Protein AF-A0A2E1W6Y8-F1 (afdb_monomer_lite)

Structure (mmCIF, N/CA/C/O backbone):
data_AF-A0A2E1W6Y8-F1
#
_entry.id   AF-A0A2E1W6Y8-F1
#
loop_
_atom_site.group_PDB
_atom_site.id
_atom_site.type_symbol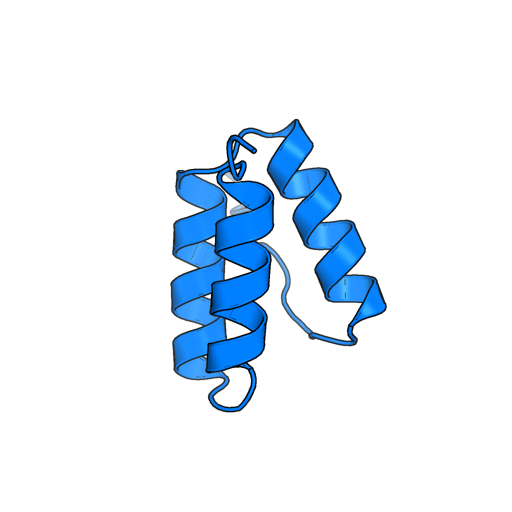
_atom_site.label_atom_id
_atom_site.label_alt_id
_atom_site.label_comp_id
_atom_site.label_asym_id
_atom_site.label_entity_id
_atom_site.label_seq_id
_atom_site.pdbx_PDB_ins_code
_atom_site.Cartn_x
_atom_site.Cartn_y
_atom_site.Cartn_z
_atom_site.occupancy
_atom_site.B_iso_or_equiv
_atom_site.auth_seq_id
_atom_site.auth_comp_id
_atom_site.auth_asym_id
_atom_site.auth_atom_id
_atom_site.pdbx_PDB_model_num
ATOM 1 N N . MET A 1 1 ? -14.190 13.528 -9.338 1.00 43.06 1 MET A N 1
ATOM 2 C CA . MET A 1 1 ? -14.221 12.350 -8.445 1.00 43.06 1 MET A CA 1
ATOM 3 C C . MET A 1 1 ? -13.143 12.567 -7.397 1.00 43.06 1 MET A C 1
ATOM 5 O O . MET A 1 1 ? -12.061 12.981 -7.782 1.00 43.06 1 MET A O 1
ATOM 9 N N . LYS A 1 2 ? -13.433 12.419 -6.099 1.00 52.75 2 LYS A N 1
ATOM 10 C CA . LYS A 1 2 ? -12.369 12.431 -5.082 1.00 52.75 2 LYS A CA 1
ATOM 11 C C . LYS A 1 2 ? -11.697 11.064 -5.146 1.00 52.75 2 LYS A C 1
ATOM 13 O O . LYS A 1 2 ? -12.327 10.086 -4.760 1.00 52.75 2 LYS A O 1
ATOM 18 N N . GLU A 1 3 ? -10.485 10.991 -5.681 1.00 67.75 3 GLU A N 1
ATOM 19 C CA . GLU A 1 3 ? -9.671 9.781 -5.559 1.00 67.75 3 GLU A CA 1
ATOM 20 C C . GLU A 1 3 ? -9.414 9.539 -4.069 1.00 67.75 3 GLU A C 1
ATOM 22 O O . GLU A 1 3 ? -8.981 10.443 -3.348 1.00 67.75 3 GLU A O 1
ATOM 27 N N . SER A 1 4 ? -9.769 8.352 -3.576 1.00 86.81 4 SER A N 1
ATOM 28 C CA . SER A 1 4 ? -9.396 7.956 -2.222 1.00 86.81 4 SER A CA 1
ATOM 29 C C . SER A 1 4 ? -7.904 7.639 -2.193 1.00 86.81 4 SER A C 1
ATOM 31 O O . SER A 1 4 ? -7.311 7.260 -3.207 1.00 86.81 4 SER A O 1
ATOM 33 N N . PHE A 1 5 ? -7.287 7.751 -1.016 1.00 91.75 5 PHE A N 1
ATOM 34 C CA . PHE A 1 5 ? -5.895 7.336 -0.841 1.00 91.75 5 PHE A CA 1
ATOM 35 C C . PHE A 1 5 ? -5.686 5.867 -1.234 1.00 91.75 5 PHE A C 1
ATOM 37 O O . PHE A 1 5 ? -4.602 5.516 -1.701 1.00 91.75 5 PHE A O 1
ATOM 44 N N . LEU A 1 6 ? -6.718 5.023 -1.109 1.00 94.31 6 LEU A N 1
ATOM 45 C CA . LEU A 1 6 ? -6.698 3.646 -1.593 1.00 94.31 6 LEU A CA 1
ATOM 46 C C . LEU A 1 6 ? -6.527 3.545 -3.116 1.00 94.31 6 LEU A C 1
ATOM 48 O O . LEU A 1 6 ? -5.675 2.785 -3.570 1.00 94.31 6 LEU A O 1
ATOM 52 N N . GLU A 1 7 ? -7.302 4.289 -3.909 1.00 95.12 7 GLU A N 1
ATOM 53 C CA . GLU A 1 7 ? -7.194 4.234 -5.377 1.00 95.12 7 GLU A CA 1
ATOM 54 C C . GLU A 1 7 ? -5.847 4.788 -5.854 1.00 95.12 7 GLU A C 1
ATOM 56 O O . GLU A 1 7 ? -5.176 4.160 -6.674 1.00 95.12 7 GLU A O 1
ATOM 61 N N . TYR A 1 8 ? -5.391 5.889 -5.248 1.00 94.62 8 TYR A N 1
ATOM 62 C CA . TYR A 1 8 ? -4.050 6.421 -5.489 1.00 94.62 8 TYR A CA 1
ATOM 63 C C . TYR A 1 8 ? -2.957 5.393 -5.154 1.00 94.62 8 TYR A C 1
ATOM 65 O O . TYR A 1 8 ? -2.035 5.178 -5.938 1.00 94.62 8 TYR A O 1
ATOM 73 N N . THR A 1 9 ? -3.082 4.698 -4.019 1.00 95.50 9 THR A N 1
ATOM 74 C CA . THR A 1 9 ? -2.147 3.636 -3.624 1.00 95.50 9 THR A CA 1
ATOM 75 C C . THR A 1 9 ? -2.101 2.518 -4.662 1.00 95.50 9 THR A C 1
ATOM 77 O O . THR A 1 9 ? -1.011 2.121 -5.067 1.00 95.50 9 THR A O 1
ATOM 80 N N . LYS A 1 10 ? -3.257 2.009 -5.109 1.00 95.56 10 LYS A N 1
ATOM 81 C CA . LYS A 1 10 ? -3.314 0.935 -6.116 1.00 95.56 10 LYS A CA 1
ATOM 82 C C . LYS A 1 10 ? -2.621 1.352 -7.408 1.00 95.56 10 LYS A C 1
ATOM 84 O O . LYS A 1 10 ? -1.844 0.573 -7.949 1.00 95.56 10 LYS A O 1
ATOM 89 N N . TYR A 1 11 ? -2.852 2.588 -7.856 1.00 96.25 11 TYR A N 1
ATOM 90 C CA . TYR A 1 11 ? -2.183 3.139 -9.032 1.00 96.25 11 TYR A CA 1
ATOM 91 C C . TYR A 1 11 ? -0.659 3.156 -8.867 1.00 96.25 11 TYR A C 1
ATOM 93 O O . TYR A 1 11 ? 0.057 2.694 -9.752 1.00 96.25 11 TYR A O 1
ATOM 101 N N . ILE A 1 12 ? -0.148 3.639 -7.730 1.00 95.88 12 ILE A N 1
ATOM 102 C CA . ILE A 1 12 ? 1.299 3.655 -7.481 1.00 95.88 12 ILE A CA 1
ATOM 103 C C . ILE A 1 12 ? 1.867 2.234 -7.451 1.00 95.88 12 ILE A C 1
ATOM 105 O O . ILE A 1 12 ? 2.861 1.984 -8.128 1.00 95.88 12 ILE A O 1
ATOM 109 N N . LEU A 1 13 ? 1.233 1.303 -6.728 1.00 95.69 13 LEU A N 1
ATOM 110 C CA . LEU A 1 13 ? 1.692 -0.087 -6.633 1.00 95.69 13 LEU A CA 1
ATOM 111 C C . LEU A 1 13 ? 1.711 -0.791 -7.994 1.00 95.69 13 LEU A C 1
ATOM 113 O O . LEU A 1 13 ? 2.673 -1.497 -8.281 1.00 95.69 13 LEU A O 1
ATOM 117 N N . ASP A 1 14 ? 0.706 -0.564 -8.844 1.00 95.38 14 ASP A N 1
ATOM 118 C CA . ASP A 1 14 ? 0.696 -1.046 -10.231 1.00 95.38 14 ASP A CA 1
ATOM 119 C C . ASP A 1 14 ? 1.904 -0.509 -11.009 1.00 95.38 14 ASP A C 1
ATOM 121 O O . ASP A 1 14 ? 2.658 -1.277 -11.611 1.00 95.38 14 ASP A O 1
ATOM 125 N N . LYS A 1 15 ? 2.164 0.802 -10.916 1.00 96.62 15 LYS A N 1
ATOM 126 C CA . LYS A 1 15 ? 3.284 1.440 -11.618 1.00 96.62 15 LYS A CA 1
ATOM 127 C C . LYS A 1 15 ? 4.649 0.969 -11.156 1.00 96.62 15 LYS A C 1
ATOM 129 O O . LYS A 1 15 ? 5.540 0.906 -11.992 1.00 96.62 15 LYS A O 1
ATOM 134 N N . VAL A 1 16 ? 4.826 0.648 -9.877 1.00 95.94 16 VAL A N 1
ATOM 135 C CA . VAL A 1 16 ? 6.119 0.191 -9.340 1.00 95.94 16 VAL A CA 1
ATOM 136 C C . VAL A 1 16 ? 6.234 -1.331 -9.245 1.00 95.94 16 VAL A C 1
ATOM 138 O O . VAL A 1 16 ? 7.248 -1.831 -8.771 1.00 95.94 16 VAL A O 1
ATOM 141 N N . SER A 1 17 ? 5.230 -2.081 -9.711 1.00 93.75 17 SER A N 1
ATOM 142 C CA . SER A 1 17 ? 5.171 -3.548 -9.603 1.00 93.75 17 SER A CA 1
ATOM 143 C C . SER A 1 17 ? 6.328 -4.285 -10.288 1.00 93.75 17 SER A C 1
ATOM 145 O O . SER A 1 17 ? 6.624 -5.425 -9.932 1.00 93.75 17 SER A O 1
ATOM 147 N N . PHE A 1 18 ? 7.018 -3.629 -11.226 1.00 92.88 18 PHE A N 1
ATOM 148 C CA . PHE A 1 18 ? 8.199 -4.164 -11.904 1.00 92.88 18 PHE A CA 1
ATOM 149 C C . PHE A 1 18 ? 9.454 -4.219 -11.011 1.00 92.88 18 PHE A C 1
ATOM 151 O O . PHE A 1 18 ? 10.382 -4.964 -11.321 1.00 92.88 18 PHE A O 1
ATOM 158 N N . ASP A 1 19 ? 9.498 -3.446 -9.920 1.00 95.06 19 ASP A N 1
ATOM 159 C CA . ASP A 1 19 ? 10.618 -3.384 -8.980 1.00 95.06 19 ASP A CA 1
ATOM 160 C C . ASP A 1 19 ? 10.148 -3.824 -7.590 1.00 95.06 19 ASP A C 1
ATOM 162 O O . ASP A 1 19 ? 9.420 -3.121 -6.890 1.00 95.06 19 ASP A O 1
ATOM 166 N N . ILE A 1 20 ? 10.591 -5.009 -7.170 1.00 90.81 20 ILE A N 1
ATOM 167 C CA . ILE A 1 20 ? 10.161 -5.631 -5.913 1.00 90.81 20 ILE A CA 1
ATOM 168 C C . ILE A 1 20 ? 10.584 -4.805 -4.689 1.00 90.81 20 ILE A C 1
ATOM 170 O O . ILE A 1 20 ? 9.859 -4.780 -3.689 1.00 90.81 20 ILE A O 1
ATOM 174 N N . GLU A 1 21 ? 11.744 -4.147 -4.723 1.00 93.19 21 GLU A N 1
ATOM 175 C CA . GLU A 1 21 ? 12.214 -3.342 -3.593 1.00 93.19 21 GLU A CA 1
ATOM 176 C C . GLU A 1 21 ? 11.413 -2.047 -3.469 1.00 93.19 21 GLU A C 1
ATOM 178 O O . GLU A 1 21 ? 11.029 -1.657 -2.361 1.00 93.19 21 GLU A O 1
ATOM 183 N N . LEU A 1 22 ? 11.124 -1.397 -4.597 1.00 94.50 22 LEU A N 1
ATOM 184 C CA . LEU A 1 22 ? 10.298 -0.194 -4.631 1.00 94.50 22 LEU A CA 1
ATOM 185 C C . LEU A 1 22 ? 8.842 -0.505 -4.266 1.00 94.50 22 LEU A C 1
ATOM 187 O O . LEU A 1 22 ? 8.257 0.193 -3.437 1.00 94.50 22 LEU A O 1
ATOM 191 N N . LEU A 1 23 ? 8.291 -1.595 -4.798 1.00 93.69 23 LEU A N 1
ATOM 192 C CA . LEU A 1 23 ? 6.944 -2.069 -4.494 1.00 93.69 23 LEU A CA 1
ATOM 193 C C . LEU A 1 23 ? 6.742 -2.286 -2.989 1.00 93.69 23 LEU A C 1
ATOM 195 O O . LEU A 1 23 ? 5.749 -1.822 -2.427 1.00 93.69 23 LEU A O 1
ATOM 199 N N . LYS A 1 24 ? 7.699 -2.937 -2.314 1.00 94.19 24 LYS A N 1
ATOM 200 C CA . LYS A 1 24 ? 7.655 -3.124 -0.854 1.00 94.19 24 LYS A CA 1
ATOM 201 C C . LYS A 1 24 ? 7.654 -1.790 -0.106 1.00 94.19 24 LYS A C 1
ATOM 203 O O . LYS A 1 24 ? 6.844 -1.611 0.801 1.00 94.19 24 LYS A O 1
ATOM 208 N N . LYS A 1 25 ? 8.510 -0.842 -0.504 1.00 94.94 25 LYS A N 1
ATOM 209 C CA . LYS A 1 25 ? 8.595 0.487 0.128 1.00 94.94 25 LYS A CA 1
ATOM 210 C C . LYS A 1 25 ? 7.294 1.277 -0.012 1.00 94.94 25 LYS A C 1
ATOM 212 O O . LYS A 1 25 ? 6.846 1.885 0.959 1.00 94.94 25 LYS A O 1
ATOM 217 N N . GLU A 1 26 ? 6.680 1.275 -1.193 1.00 95.69 26 GLU A N 1
ATOM 218 C CA . GLU A 1 26 ? 5.405 1.969 -1.416 1.00 95.69 26 GLU A CA 1
ATOM 219 C C . GLU A 1 26 ? 4.245 1.284 -0.683 1.00 95.69 26 GLU A C 1
ATOM 221 O O . GLU A 1 26 ? 3.397 1.962 -0.102 1.00 95.69 26 GLU A O 1
ATOM 226 N N . TYR A 1 27 ? 4.251 -0.049 -0.608 1.00 94.75 27 TYR A N 1
ATOM 227 C CA . TYR A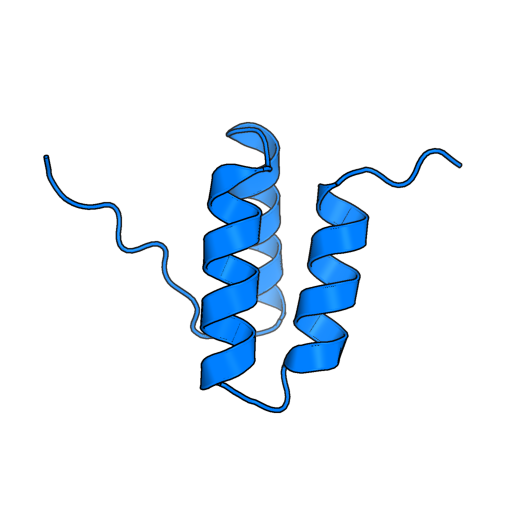 1 27 ? 3.276 -0.793 0.184 1.00 94.75 27 TYR A CA 1
ATOM 228 C C . TYR A 1 27 ? 3.373 -0.455 1.682 1.00 94.75 27 TYR A C 1
ATOM 230 O O . TYR A 1 27 ? 2.363 -0.135 2.307 1.00 94.75 27 TYR A O 1
ATOM 238 N N . GLU A 1 28 ? 4.578 -0.417 2.258 1.00 94.38 28 GLU A N 1
ATOM 239 C CA . GLU A 1 28 ? 4.779 -0.013 3.658 1.00 94.38 28 GLU A CA 1
ATOM 240 C C . GLU A 1 28 ? 4.332 1.427 3.940 1.00 94.38 28 GLU A C 1
ATOM 242 O O . GLU A 1 28 ? 3.804 1.715 5.018 1.00 94.38 28 GLU A O 1
ATOM 247 N N . LYS A 1 29 ? 4.531 2.350 2.990 1.00 94.44 29 LYS A N 1
ATOM 248 C CA . LYS A 1 29 ? 4.017 3.723 3.102 1.00 94.44 29 LYS A CA 1
ATOM 249 C C . LYS A 1 29 ? 2.493 3.736 3.103 1.00 94.44 29 LYS A C 1
ATOM 251 O O . LYS A 1 29 ? 1.900 4.410 3.943 1.00 94.44 29 LYS A O 1
ATOM 256 N N . ALA A 1 30 ? 1.867 2.969 2.214 1.00 94.06 30 ALA A N 1
ATOM 257 C CA . ALA A 1 30 ? 0.417 2.874 2.137 1.00 94.06 30 ALA A CA 1
ATOM 258 C C . ALA A 1 30 ? -0.202 2.367 3.446 1.00 94.06 30 ALA A C 1
ATOM 260 O O . ALA A 1 30 ? -1.171 2.953 3.923 1.00 94.06 30 ALA A O 1
ATOM 261 N N . LEU A 1 31 ? 0.405 1.362 4.087 1.00 93.06 31 LEU A N 1
ATOM 262 C CA . LEU A 1 31 ? -0.051 0.850 5.386 1.00 93.06 31 LEU A CA 1
ATOM 263 C C . LEU A 1 31 ? -0.050 1.909 6.505 1.00 93.06 31 LEU A C 1
ATOM 265 O O . LEU A 1 31 ? -0.810 1.777 7.459 1.00 93.06 31 LEU A O 1
ATOM 269 N N . LYS A 1 32 ? 0.786 2.953 6.404 1.00 93.19 32 LYS A N 1
ATOM 270 C CA . LYS A 1 32 ? 0.854 4.056 7.383 1.00 93.19 32 LYS A CA 1
ATOM 271 C C . LYS A 1 32 ? -0.163 5.170 7.117 1.00 93.19 32 LYS A C 1
ATOM 273 O O . LYS A 1 32 ? -0.457 5.939 8.027 1.00 93.19 32 LYS A O 1
ATOM 278 N N . ILE A 1 33 ? -0.637 5.297 5.878 1.00 92.38 33 ILE A N 1
ATOM 279 C CA . ILE A 1 33 ? -1.505 6.400 5.429 1.00 92.38 33 ILE A CA 1
ATOM 280 C C . ILE A 1 33 ? -2.973 5.962 5.392 1.00 92.38 33 ILE A C 1
ATOM 282 O O . ILE A 1 33 ? -3.866 6.744 5.715 1.00 92.38 33 ILE A O 1
ATOM 286 N N . LEU A 1 34 ? -3.222 4.720 4.979 1.00 93.38 34 LEU A N 1
ATOM 287 C CA . LEU A 1 34 ? -4.562 4.179 4.804 1.00 93.38 34 LEU A CA 1
ATOM 288 C C . LEU A 1 34 ? -5.220 3.856 6.144 1.00 93.38 34 LEU A C 1
ATOM 290 O O . LEU A 1 34 ? -4.577 3.411 7.096 1.00 93.38 34 LEU A O 1
ATOM 294 N N . LYS A 1 35 ? -6.542 4.020 6.196 1.00 92.69 35 LYS A N 1
ATOM 295 C CA . LYS A 1 35 ? -7.343 3.554 7.333 1.00 92.69 35 LYS A CA 1
ATOM 296 C C . LYS A 1 35 ? -7.369 2.028 7.372 1.00 92.69 35 LYS A C 1
ATOM 298 O O . LYS A 1 35 ? -7.242 1.376 6.340 1.00 92.69 35 LYS A O 1
ATOM 303 N N . THR A 1 36 ? -7.646 1.446 8.537 1.00 90.50 36 THR A N 1
ATOM 304 C CA . THR A 1 36 ? -7.722 -0.016 8.721 1.00 90.50 36 THR A CA 1
ATOM 305 C C . THR A 1 36 ? -8.634 -0.713 7.702 1.00 90.50 36 THR A C 1
ATOM 307 O O . THR A 1 36 ? -8.267 -1.751 7.152 1.00 90.50 36 THR A O 1
ATOM 310 N N . GLU A 1 37 ? -9.798 -0.133 7.392 1.00 92.25 37 GLU A N 1
ATOM 311 C CA . GLU A 1 37 ? -10.707 -0.667 6.366 1.00 92.25 37 GLU A CA 1
ATOM 312 C C . GLU A 1 37 ? -10.096 -0.621 4.959 1.00 92.25 37 GLU A C 1
ATOM 314 O O . GLU A 1 37 ? -10.202 -1.588 4.205 1.00 92.25 37 GLU A O 1
ATOM 319 N N . GLU A 1 38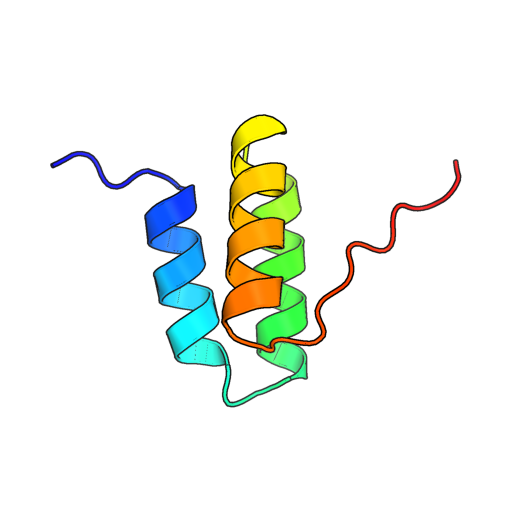 ? -9.406 0.466 4.614 1.00 93.62 38 GLU A N 1
ATOM 320 C CA . GLU A 1 38 ? -8.723 0.609 3.326 1.00 93.62 38 GLU A CA 1
ATOM 321 C C . GLU A 1 38 ? -7.527 -0.342 3.211 1.00 93.62 38 GLU A C 1
ATOM 323 O O . GLU A 1 38 ? -7.306 -0.909 2.146 1.00 93.62 38 GLU A O 1
ATOM 328 N N . VAL A 1 39 ? -6.798 -0.592 4.303 1.00 93.44 39 VAL A N 1
ATOM 329 C CA . VAL A 1 39 ? -5.727 -1.601 4.352 1.00 93.44 39 VAL A CA 1
ATOM 330 C C . VAL A 1 39 ? -6.280 -3.000 4.068 1.00 93.44 39 VAL A C 1
ATOM 332 O O . VAL A 1 39 ? -5.693 -3.750 3.289 1.00 93.44 39 VAL A O 1
ATOM 335 N N . SER A 1 40 ? -7.435 -3.351 4.642 1.00 92.56 40 SER A N 1
ATOM 336 C CA . SER A 1 40 ? -8.095 -4.636 4.369 1.00 92.56 40 SER A CA 1
ATOM 337 C C . SER A 1 40 ? -8.482 -4.782 2.888 1.00 92.56 40 SER A C 1
ATOM 339 O O . SER A 1 40 ? -8.232 -5.819 2.258 1.00 92.56 40 SER A O 1
ATOM 341 N N . GLN A 1 41 ? -9.018 -3.712 2.292 1.00 94.44 41 GLN A N 1
ATOM 342 C 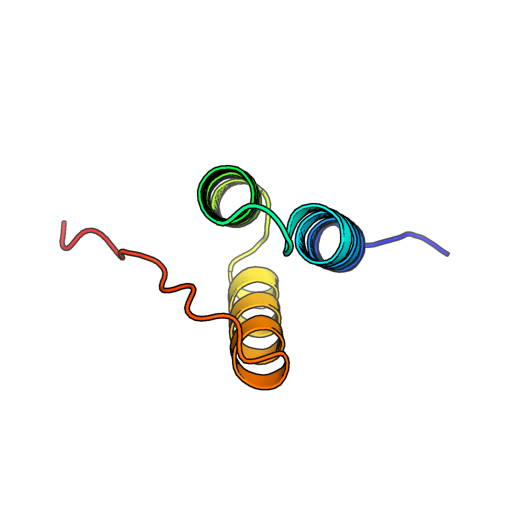CA . GLN A 1 41 ? -9.339 -3.672 0.863 1.00 94.44 41 GLN A CA 1
ATOM 343 C C . GLN A 1 41 ? -8.083 -3.744 -0.017 1.00 94.44 41 GLN A C 1
ATOM 345 O O . GLN A 1 41 ? -8.080 -4.462 -1.018 1.00 94.44 41 GLN A O 1
ATOM 350 N N . LEU A 1 42 ? -7.008 -3.049 0.366 1.00 94.38 42 LEU A N 1
ATOM 351 C CA . LEU A 1 42 ? -5.725 -3.086 -0.330 1.00 94.38 42 LEU A CA 1
ATOM 352 C C . LEU A 1 42 ? -5.132 -4.498 -0.327 1.00 94.38 42 LEU A C 1
ATOM 354 O O . LEU A 1 42 ? -4.731 -4.991 -1.375 1.00 94.38 42 LEU A O 1
ATOM 358 N N . ASN A 1 43 ? -5.127 -5.176 0.821 1.00 92.25 43 ASN A N 1
ATOM 359 C CA . ASN A 1 43 ? -4.607 -6.541 0.941 1.00 92.25 43 ASN A CA 1
ATOM 360 C C . ASN A 1 43 ? -5.411 -7.535 0.093 1.00 92.25 43 ASN A C 1
ATOM 362 O O . ASN A 1 43 ? -4.843 -8.423 -0.544 1.00 92.25 43 ASN A O 1
ATOM 366 N N . SER A 1 44 ? -6.733 -7.358 0.039 1.00 93.25 44 SER A N 1
ATOM 367 C CA . SER A 1 44 ? -7.605 -8.153 -0.832 1.00 93.25 44 SER A CA 1
ATOM 368 C C . SER A 1 44 ? -7.294 -7.922 -2.314 1.00 93.25 44 SER A C 1
ATOM 370 O O . SER A 1 44 ? -7.271 -8.871 -3.096 1.00 93.25 44 SER A O 1
ATOM 372 N N . TRP A 1 45 ? -7.018 -6.671 -2.693 1.00 94.44 45 TRP A N 1
ATOM 373 C CA . TRP A 1 45 ? -6.603 -6.307 -4.046 1.00 94.44 45 TRP A CA 1
ATOM 374 C C . TRP A 1 45 ? -5.240 -6.919 -4.406 1.00 94.44 45 TRP A C 1
ATOM 376 O O . TRP A 1 45 ? -5.156 -7.642 -5.389 1.00 94.44 45 TRP A O 1
ATOM 386 N N . ILE A 1 46 ? -4.217 -6.749 -3.564 1.00 92.56 46 ILE A N 1
ATOM 387 C CA . ILE A 1 46 ? -2.867 -7.324 -3.734 1.00 92.56 46 ILE A CA 1
ATOM 388 C C . ILE A 1 46 ? -2.923 -8.835 -3.985 1.00 92.56 46 ILE A C 1
ATOM 390 O O . ILE A 1 46 ? -2.294 -9.336 -4.918 1.00 92.56 46 ILE A O 1
ATOM 394 N N . LYS A 1 47 ? -3.717 -9.560 -3.184 1.00 90.62 47 LYS A N 1
ATOM 395 C CA . LYS A 1 47 ? -3.902 -11.008 -3.336 1.00 90.62 47 LYS A CA 1
ATOM 396 C C . LYS A 1 47 ? -4.516 -11.373 -4.690 1.00 90.62 47 LYS A C 1
ATOM 398 O O . LYS A 1 47 ? -4.156 -12.401 -5.257 1.00 90.62 47 LYS A O 1
ATOM 403 N N . ARG A 1 48 ? -5.439 -10.553 -5.199 1.00 92.94 48 ARG A N 1
ATOM 404 C CA . ARG A 1 48 ? -6.067 -10.749 -6.512 1.00 92.94 48 ARG A CA 1
ATOM 405 C C . ARG A 1 48 ? -5.100 -10.473 -7.663 1.00 92.94 48 ARG A C 1
ATOM 407 O O . ARG A 1 48 ? -5.131 -11.212 -8.638 1.00 92.94 48 ARG A O 1
ATOM 414 N N . GLU A 1 49 ? -4.235 -9.472 -7.526 1.00 90.19 49 GLU A N 1
ATOM 415 C CA . GLU A 1 49 ? -3.203 -9.147 -8.522 1.00 90.19 49 GLU A CA 1
ATOM 416 C C . GLU A 1 49 ? -2.014 -10.130 -8.504 1.00 90.19 49 GLU A C 1
ATOM 418 O O . GLU A 1 49 ? -1.114 -10.035 -9.332 1.00 90.19 49 GLU A O 1
ATOM 423 N N . GLY A 1 50 ? -1.980 -11.086 -7.565 1.00 88.44 50 GLY A N 1
ATOM 424 C CA . GLY A 1 50 ? -0.891 -12.064 -7.451 1.00 88.44 50 GLY A CA 1
ATOM 425 C C . GLY A 1 50 ? 0.409 -11.480 -6.887 1.00 88.44 50 GLY A C 1
ATOM 426 O O . GLY A 1 50 ? 1.467 -12.106 -6.982 1.00 88.44 50 GLY A O 1
ATOM 427 N N . LEU A 1 51 ? 0.345 -10.293 -6.280 1.00 86.12 51 LEU A N 1
ATOM 428 C CA . LEU A 1 51 ? 1.482 -9.659 -5.628 1.00 86.12 51 LEU A CA 1
ATOM 429 C C . LEU A 1 51 ? 1.730 -10.348 -4.278 1.00 86.12 51 LEU A C 1
ATOM 431 O O . LEU A 1 51 ? 0.883 -10.332 -3.387 1.00 86.12 51 LEU A O 1
ATOM 435 N N . ASN A 1 52 ? 2.911 -10.942 -4.098 1.00 78.38 52 ASN A N 1
ATOM 436 C CA . ASN A 1 52 ? 3.310 -11.561 -2.829 1.00 78.38 52 ASN A CA 1
ATOM 437 C C . ASN A 1 52 ? 3.795 -10.499 -1.827 1.00 78.38 52 ASN A C 1
ATOM 439 O O . ASN A 1 52 ? 4.968 -10.461 -1.453 1.00 78.38 52 ASN A O 1
ATOM 443 N N . LEU A 1 53 ? 2.886 -9.620 -1.405 1.00 80.75 53 LEU A N 1
ATOM 444 C CA . LEU A 1 53 ? 3.117 -8.633 -0.353 1.00 80.75 53 LEU A CA 1
ATOM 445 C C . LEU A 1 53 ? 2.356 -9.072 0.895 1.00 80.75 53 LEU A C 1
ATOM 447 O O . LEU A 1 53 ? 1.148 -9.299 0.851 1.00 80.75 53 LEU A O 1
ATOM 451 N N . GLN A 1 54 ? 3.072 -9.212 2.006 1.00 68.38 54 GLN A N 1
ATOM 452 C CA . GLN A 1 54 ? 2.478 -9.538 3.295 1.00 68.38 54 GLN A CA 1
ATOM 453 C C . GLN A 1 54 ? 2.807 -8.409 4.267 1.00 68.38 54 GLN A C 1
ATOM 455 O O . GLN A 1 54 ? 3.982 -8.047 4.384 1.00 68.38 54 GLN A O 1
ATOM 460 N N . PRO A 1 55 ? 1.813 -7.845 4.969 1.00 62.47 55 PRO A N 1
ATOM 461 C CA . PRO A 1 55 ? 2.102 -6.967 6.084 1.00 62.47 55 PRO A CA 1
ATOM 462 C C . PRO A 1 55 ? 2.805 -7.819 7.142 1.00 62.47 55 PRO A C 1
ATOM 464 O O . PRO A 1 55 ? 2.227 -8.766 7.678 1.00 62.47 55 PRO A O 1
ATOM 467 N N . ILE A 1 56 ? 4.067 -7.505 7.435 1.00 58.38 56 ILE A N 1
ATOM 468 C CA . ILE A 1 56 ? 4.722 -8.021 8.634 1.00 58.38 56 ILE A CA 1
ATOM 469 C C . ILE A 1 56 ? 4.045 -7.281 9.783 1.00 58.38 56 ILE A C 1
ATOM 471 O O . ILE A 1 56 ? 4.495 -6.218 10.207 1.00 58.38 56 ILE A O 1
ATOM 475 N N . TYR A 1 57 ? 2.901 -7.789 10.241 1.00 53.88 57 TYR A N 1
ATOM 476 C CA . TYR A 1 57 ? 2.378 -7.388 11.533 1.00 53.88 57 TYR A CA 1
ATOM 477 C C . TYR A 1 57 ? 3.441 -7.813 12.540 1.00 53.88 57 TYR A C 1
ATOM 479 O O . TYR A 1 57 ? 3.595 -8.994 12.849 1.00 53.88 57 TYR A O 1
ATOM 487 N N . LEU A 1 58 ? 4.254 -6.846 12.963 1.00 42.19 58 LEU A N 1
ATOM 488 C CA . LEU A 1 58 ? 5.124 -6.990 14.112 1.00 42.19 58 LEU A CA 1
ATOM 489 C C . LEU A 1 58 ? 4.234 -7.469 15.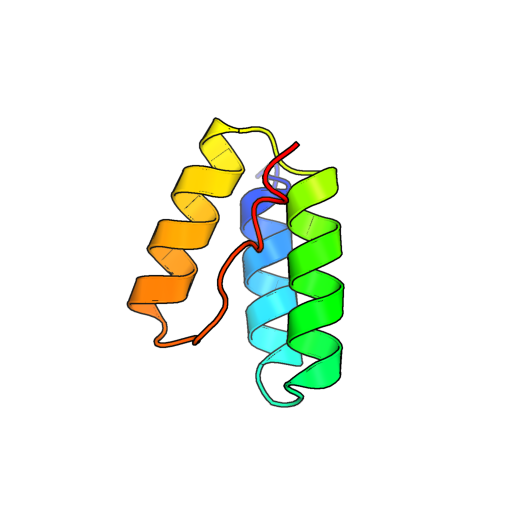256 1.00 42.19 58 LEU A C 1
ATOM 491 O O . LEU A 1 58 ? 3.390 -6.719 15.736 1.00 42.19 58 LEU A O 1
ATOM 495 N N . ASN A 1 59 ? 4.421 -8.726 15.656 1.00 35.00 59 ASN A N 1
ATOM 496 C CA . ASN A 1 59 ? 4.069 -9.182 16.988 1.00 35.00 59 ASN A CA 1
ATOM 497 C C . ASN A 1 59 ? 4.702 -8.194 17.974 1.00 35.00 59 ASN A C 1
ATOM 499 O O . ASN A 1 59 ? 5.919 -8.229 18.182 1.00 35.00 59 ASN A O 1
ATOM 503 N N . LYS A 1 60 ? 3.906 -7.287 18.533 1.00 34.50 60 LYS A N 1
ATOM 504 C CA . LYS A 1 60 ? 4.274 -6.519 19.713 1.00 34.50 60 LYS A CA 1
ATOM 505 C C . LYS A 1 60 ? 3.039 -6.164 20.517 1.00 34.50 60 LYS A C 1
ATOM 507 O O . LYS A 1 60 ? 2.048 -5.730 19.893 1.00 34.50 60 LYS A O 1
#

Sequence (60 aa):
MKESFLEYTKYILDKVSFDIELLKKEYEKALKILKTEEVSQLNSWIKREGLNLQPIYLNK

Foldseek 3Di:
DPDDLLNVLVVVLVVCVVPLVVNQVSLVVSVVVDDPVSNVVSVVVCVVVVNPDDPPPPPD

Radius of gyration: 11.17 Å; chains: 1; bounding box: 26×24×32 Å

pLDDT: mean 86.0, std 16.36, range [34.5, 96.62]

Seconda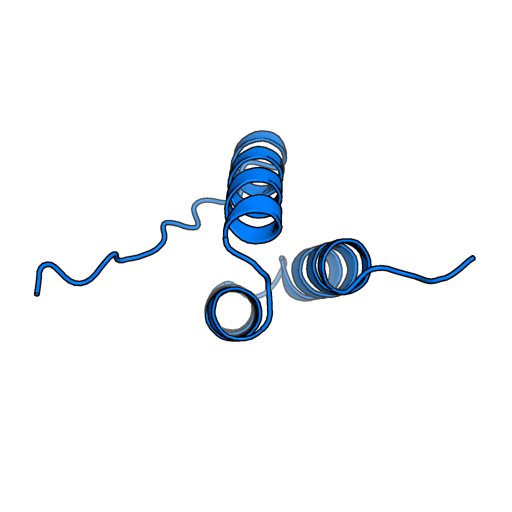ry structure (DSSP, 8-state):
----HHHHHHHHHHHHTT-HHHHHHHHHHHHHHS-HHHHHHHHHHHHHTT----------